Protein AF-A0A518I1D5-F1 (afdb_monomer)

Solvent-accessible surface area (backbone atoms only — not comparable to full-atom values): 5877 Å² total; per-residue (Å²): 134,83,87,76,71,76,94,84,67,56,77,64,56,55,50,53,50,48,52,52,51,48,48,41,49,72,75,68,48,56,63,67,60,54,17,49,54,38,30,78,72,70,41,53,66,69,56,25,44,52,51,44,51,51,46,52,51,49,52,54,48,63,65,47,72,76,67,81,85,56,67,63,54,53,49,53,51,52,51,47,51,52,50,51,53,51,46,50,64,73,50,60,77,82,81,79,82,126

pLDDT: mean 70.94, std 14.71, range [37.41, 88.06]

Secondary structure (DSSP, 8-state):
------TT--HHHHHHHHHHHHHHHHTT--HHHHHHHHHHTT--HHHHHHHHHHHHHHHHHHHHTTS-SSHHHHHHHHHHHHHHHHHHHHS--TTS--

Mean predicted aligned error: 16.4 Å

Organism: NCBI:txid2527979

Foldseek 3Di:
DDPDDDPDDDPVNLVVLLVVLLVCVVVVHDLLVQLVVVVVVPDDSVVSSVSSVVSVVVVVVVVVVPDDDDVVVVVVVVVVVVVVVVCCVVCVPPPPDD

Structure (mmCIF, N/CA/C/O backbone):
data_AF-A0A518I1D5-F1
#
_entry.id   AF-A0A518I1D5-F1
#
loop_
_atom_site.group_PDB
_atom_site.id
_atom_site.type_symbol
_atom_site.label_atom_id
_atom_site.label_alt_id
_atom_site.label_comp_id
_atom_site.label_asym_id
_atom_site.label_entity_id
_atom_site.label_seq_id
_atom_site.pdbx_PDB_ins_code
_atom_site.Cartn_x
_atom_site.Cartn_y
_atom_site.Cartn_z
_atom_site.occupancy
_atom_site.B_iso_or_equiv
_atom_site.auth_seq_id
_atom_site.auth_comp_id
_atom_site.auth_asym_id
_atom_site.auth_atom_id
_atom_site.pdbx_PDB_model_num
ATOM 1 N N . MET A 1 1 ? 5.304 -16.337 -15.094 1.00 37.41 1 MET A N 1
ATOM 2 C CA . MET A 1 1 ? 4.311 -16.709 -14.069 1.00 37.41 1 MET A CA 1
ATOM 3 C C . MET A 1 1 ? 3.316 -15.568 -14.031 1.00 37.41 1 MET A C 1
ATOM 5 O O . MET A 1 1 ? 3.661 -14.511 -13.525 1.00 37.41 1 MET A O 1
ATOM 9 N N . ASN A 1 2 ? 2.178 -15.731 -14.704 1.00 44.41 2 ASN A N 1
ATOM 10 C CA . ASN A 1 2 ? 1.083 -14.768 -14.649 1.00 44.41 2 ASN A CA 1
ATOM 11 C C . ASN A 1 2 ? 0.354 -15.029 -13.329 1.00 44.41 2 ASN A C 1
ATOM 13 O O . ASN A 1 2 ? -0.172 -16.122 -13.149 1.00 44.41 2 ASN A O 1
ATOM 17 N N . GLN A 1 3 ? 0.394 -14.084 -12.390 1.00 51.22 3 GLN A N 1
ATOM 18 C CA . GLN A 1 3 ? -0.565 -14.080 -11.286 1.00 51.22 3 GLN A CA 1
ATOM 19 C C . GLN A 1 3 ? -1.893 -13.605 -11.870 1.00 51.22 3 GLN A C 1
ATOM 21 O O . GLN A 1 3 ? -2.170 -12.414 -11.971 1.00 51.22 3 GLN A O 1
ATOM 26 N N . GLU A 1 4 ? -2.649 -14.566 -12.377 1.00 46.12 4 GLU A N 1
ATOM 27 C CA . GLU A 1 4 ? -4.055 -14.417 -12.705 1.00 46.12 4 GLU A CA 1
ATOM 28 C C . GLU A 1 4 ? -4.830 -14.253 -11.391 1.00 46.12 4 GLU A C 1
ATOM 30 O O . GLU A 1 4 ? -4.956 -15.186 -10.602 1.00 46.12 4 GLU A O 1
ATOM 35 N N . LEU A 1 5 ? -5.254 -13.013 -11.128 1.00 57.56 5 LEU A N 1
ATOM 36 C CA . LEU A 1 5 ? -6.205 -12.660 -10.073 1.00 57.56 5 LEU A CA 1
ATOM 37 C C . LEU A 1 5 ? -7.501 -13.480 -10.244 1.00 57.56 5 LEU A C 1
ATOM 39 O O . LEU A 1 5 ? -7.868 -13.792 -11.384 1.00 57.56 5 LEU A O 1
ATOM 43 N N . PRO A 1 6 ? -8.195 -13.833 -9.144 1.00 57.97 6 PRO A N 1
ATOM 44 C CA . PRO A 1 6 ? -9.373 -14.693 -9.180 1.00 57.97 6 PRO A CA 1
ATOM 45 C C . PRO A 1 6 ? -10.456 -14.150 -10.136 1.00 57.97 6 PRO A C 1
ATOM 47 O O . PRO A 1 6 ? -10.680 -12.938 -10.211 1.00 57.97 6 PRO A O 1
ATOM 50 N N . PRO A 1 7 ? -11.131 -15.031 -10.899 1.00 42.00 7 PRO A N 1
ATOM 51 C CA . PRO A 1 7 ? -12.046 -14.623 -11.955 1.00 42.00 7 PRO A CA 1
ATOM 52 C C . PRO A 1 7 ? -13.344 -14.083 -11.346 1.00 42.00 7 PRO A C 1
ATOM 54 O O . PRO A 1 7 ? -14.187 -14.859 -10.902 1.00 42.00 7 PRO A O 1
ATOM 57 N N . GLY A 1 8 ? -13.520 -12.758 -11.340 1.00 49.28 8 GLY A N 1
ATOM 58 C CA . GLY A 1 8 ? -14.809 -12.158 -10.979 1.00 49.28 8 GLY A CA 1
ATOM 59 C C . GLY A 1 8 ? -14.818 -10.748 -10.392 1.00 49.28 8 GLY A C 1
ATOM 60 O O . GLY A 1 8 ? -15.909 -10.280 -10.102 1.00 49.28 8 GLY A O 1
ATOM 61 N N . GLN A 1 9 ? -13.680 -10.072 -10.216 1.00 52.38 9 GLN A N 1
ATOM 62 C CA . GLN A 1 9 ? -13.664 -8.666 -9.794 1.00 52.38 9 GLN A CA 1
ATOM 63 C C . GLN A 1 9 ? -13.064 -7.804 -10.897 1.00 52.38 9 GLN A C 1
ATOM 65 O O . GLN A 1 9 ? -11.904 -7.977 -11.286 1.00 52.38 9 GLN A O 1
ATOM 70 N N . GLU A 1 10 ? -13.878 -6.906 -11.440 1.00 57.31 10 GLU A N 1
ATOM 71 C CA . GLU A 1 10 ? -13.438 -5.944 -12.441 1.00 57.31 10 GLU A CA 1
ATOM 72 C C . GLU A 1 10 ? -12.333 -5.073 -11.819 1.00 57.31 10 GLU A C 1
ATOM 74 O O . GLU A 1 10 ? -12.364 -4.749 -10.631 1.00 57.31 10 GLU A O 1
ATOM 79 N N . SER A 1 11 ? -11.306 -4.710 -12.590 1.00 57.22 11 SER A N 1
ATOM 80 C CA . SER A 1 11 ? -10.134 -3.985 -12.067 1.00 57.22 11 SER A CA 1
ATOM 81 C C . SER A 1 11 ? -10.491 -2.653 -11.384 1.00 57.22 11 SER A C 1
ATOM 83 O O . SER A 1 11 ? -9.704 -2.140 -10.586 1.00 57.22 11 SER A O 1
ATOM 85 N N . ASP A 1 12 ? -11.670 -2.110 -11.683 1.00 61.78 12 ASP A N 1
ATOM 86 C CA . ASP A 1 12 ? -12.263 -0.927 -11.061 1.00 61.78 12 ASP A CA 1
ATOM 87 C C . ASP A 1 12 ? -12.841 -1.206 -9.661 1.00 61.78 12 ASP A C 1
ATOM 89 O O . ASP A 1 12 ? -12.713 -0.377 -8.760 1.00 61.78 12 ASP A O 1
ATOM 93 N N . GLU A 1 13 ? -13.416 -2.389 -9.432 1.00 64.62 13 GLU A N 1
ATOM 94 C CA . GLU A 1 13 ? -13.970 -2.781 -8.130 1.00 64.62 13 GLU A CA 1
ATOM 95 C C . GLU A 1 13 ? -12.860 -2.992 -7.101 1.00 64.62 13 GLU A C 1
ATOM 97 O O . GLU A 1 13 ? -12.965 -2.525 -5.966 1.00 64.62 13 GLU A O 1
ATOM 102 N N . ILE A 1 14 ? -11.753 -3.618 -7.517 1.00 67.19 14 ILE A N 1
ATOM 103 C CA . ILE A 1 14 ? -10.581 -3.835 -6.655 1.00 67.19 14 ILE A CA 1
ATOM 104 C C . ILE A 1 14 ? -9.939 -2.501 -6.263 1.00 67.19 14 ILE A C 1
ATOM 106 O O . ILE A 1 14 ? -9.518 -2.328 -5.120 1.00 67.19 14 ILE A O 1
ATOM 110 N N . GLN A 1 15 ? -9.892 -1.532 -7.184 1.00 69.12 15 GLN A N 1
ATOM 111 C CA . GLN A 1 15 ? -9.398 -0.184 -6.891 1.00 69.12 15 GLN A CA 1
ATOM 112 C C . GLN A 1 15 ? -10.312 0.560 -5.912 1.00 69.12 15 GLN A C 1
ATOM 114 O O . GLN A 1 15 ? -9.814 1.163 -4.962 1.00 69.12 15 GLN A O 1
ATOM 119 N N . GLY A 1 16 ? -11.634 0.468 -6.088 1.00 75.69 16 GLY A N 1
ATOM 120 C CA . GLY A 1 16 ? -12.597 1.044 -5.146 1.00 75.69 16 GLY A CA 1
ATOM 121 C C . GLY A 1 16 ? -12.483 0.430 -3.748 1.00 75.69 16 GLY A C 1
ATOM 122 O O . GLY A 1 16 ? -12.481 1.146 -2.748 1.00 75.69 16 GLY A O 1
ATOM 123 N N . LEU A 1 17 ? -12.302 -0.889 -3.670 1.00 81.56 17 LEU A N 1
ATOM 124 C CA . LEU A 1 17 ? -12.042 -1.601 -2.418 1.00 81.56 17 LEU A CA 1
ATOM 125 C C . LEU A 1 17 ? -10.722 -1.182 -1.777 1.00 81.56 17 LEU A C 1
ATOM 127 O O . LEU A 1 17 ? -10.681 -0.944 -0.571 1.00 81.56 17 LEU A O 1
ATOM 131 N N . ALA A 1 18 ? -9.660 -1.039 -2.568 1.00 79.50 18 ALA A N 1
ATOM 132 C CA . ALA A 1 18 ? -8.373 -0.584 -2.067 1.00 79.50 18 ALA A CA 1
ATOM 133 C C . ALA A 1 18 ? -8.458 0.830 -1.476 1.00 79.50 18 ALA A C 1
ATOM 135 O O . ALA A 1 18 ? -7.892 1.083 -0.415 1.00 79.50 18 ALA A O 1
ATOM 136 N N . GLU A 1 19 ? -9.203 1.733 -2.118 1.00 80.88 19 GLU A N 1
ATOM 137 C CA . GLU A 1 19 ? -9.423 3.094 -1.622 1.00 80.88 19 GLU A CA 1
ATOM 138 C C . GLU A 1 19 ? -10.226 3.106 -0.312 1.00 80.88 19 GLU A C 1
ATOM 140 O O . GLU A 1 19 ? -9.866 3.817 0.627 1.00 80.88 19 GLU A O 1
ATOM 145 N N . VAL A 1 20 ? -11.270 2.275 -0.206 1.00 84.06 20 VAL A N 1
ATOM 146 C CA . VAL A 1 20 ? -12.066 2.130 1.024 1.00 84.06 20 VAL A CA 1
ATOM 147 C C . VAL A 1 20 ? -11.213 1.582 2.169 1.00 84.06 20 VAL A C 1
ATOM 149 O O .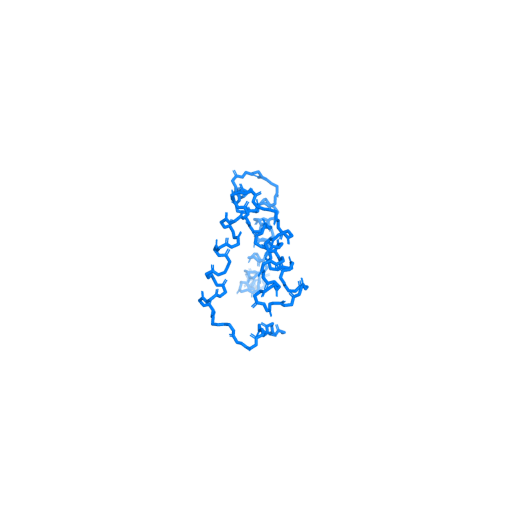 VAL A 1 20 ? -11.224 2.152 3.258 1.00 84.06 20 VAL A O 1
ATOM 152 N N . VAL A 1 21 ? -10.434 0.526 1.922 1.00 85.69 21 VAL A N 1
ATOM 153 C CA . VAL A 1 21 ? -9.527 -0.068 2.917 1.00 85.69 21 VAL A CA 1
ATOM 154 C C . VAL A 1 21 ? -8.455 0.934 3.342 1.00 85.69 21 VAL A C 1
ATOM 156 O O . VAL A 1 21 ? -8.242 1.127 4.537 1.00 85.69 21 VAL A O 1
ATOM 159 N N . ALA A 1 22 ? -7.819 1.623 2.391 1.00 83.88 22 ALA A N 1
ATOM 160 C CA . ALA A 1 22 ? -6.816 2.646 2.676 1.00 83.88 22 ALA A CA 1
ATOM 161 C C . ALA A 1 22 ? -7.395 3.795 3.513 1.00 83.88 22 ALA A C 1
ATOM 163 O O . ALA A 1 22 ? -6.758 4.275 4.453 1.00 83.88 22 ALA A O 1
ATOM 164 N N . LYS A 1 23 ? -8.626 4.218 3.211 1.00 83.94 23 LYS A N 1
ATOM 165 C CA . LYS A 1 23 ? -9.329 5.240 3.984 1.00 83.94 23 LYS A CA 1
ATOM 166 C C . LYS A 1 23 ? -9.616 4.768 5.409 1.00 83.94 23 LYS A C 1
ATOM 168 O O . LYS A 1 23 ? -9.286 5.496 6.339 1.00 83.94 23 LYS A O 1
ATOM 173 N N . SER A 1 24 ? -10.148 3.560 5.590 1.00 85.69 24 SER A N 1
ATOM 174 C CA . SER A 1 24 ? -10.421 3.004 6.922 1.00 85.69 24 SER A CA 1
ATOM 175 C C . SER A 1 24 ? -9.144 2.845 7.754 1.00 85.69 24 SER A C 1
ATOM 177 O O . SER A 1 24 ? -9.124 3.236 8.920 1.00 85.69 24 SER A O 1
ATOM 179 N N . LEU A 1 25 ? -8.046 2.384 7.145 1.00 84.56 25 LEU A N 1
ATOM 180 C CA . LEU A 1 25 ? -6.727 2.348 7.786 1.00 84.56 25 LEU A CA 1
ATOM 181 C C . LEU A 1 25 ? -6.236 3.754 8.163 1.00 84.56 25 LEU A C 1
ATOM 183 O O . LEU A 1 25 ? -5.717 3.961 9.258 1.00 84.56 25 LEU A O 1
ATOM 187 N N . SER A 1 26 ? -6.435 4.747 7.289 1.00 80.81 26 SER A N 1
ATOM 188 C CA . SER A 1 26 ? -6.086 6.146 7.573 1.00 80.81 26 SER A CA 1
ATOM 189 C C . SER A 1 26 ? -6.932 6.765 8.690 1.00 80.81 26 SER A C 1
ATOM 191 O O . SER A 1 26 ? -6.461 7.677 9.369 1.00 80.81 26 SER A O 1
ATOM 193 N N . GLU A 1 27 ? -8.172 6.308 8.868 1.00 85.06 27 GLU A N 1
ATOM 194 C CA . GLU A 1 27 ? -9.072 6.708 9.957 1.00 85.06 27 GLU A CA 1
ATOM 195 C C . GLU A 1 27 ? -8.707 6.030 11.294 1.00 85.06 27 GLU A C 1
ATOM 197 O O . GLU A 1 27 ? -9.265 6.381 12.334 1.00 85.06 27 GLU A O 1
ATOM 202 N N . GLY A 1 28 ? -7.730 5.112 11.285 1.00 80.38 28 GLY A N 1
ATOM 203 C CA . GLY A 1 28 ? -7.262 4.373 12.456 1.00 80.38 28 GLY A CA 1
ATOM 204 C C . GLY A 1 28 ? -8.083 3.121 12.763 1.00 80.38 28 GLY A C 1
ATOM 205 O O . GLY A 1 28 ? -8.011 2.614 13.883 1.00 80.38 28 GLY A O 1
ATOM 206 N N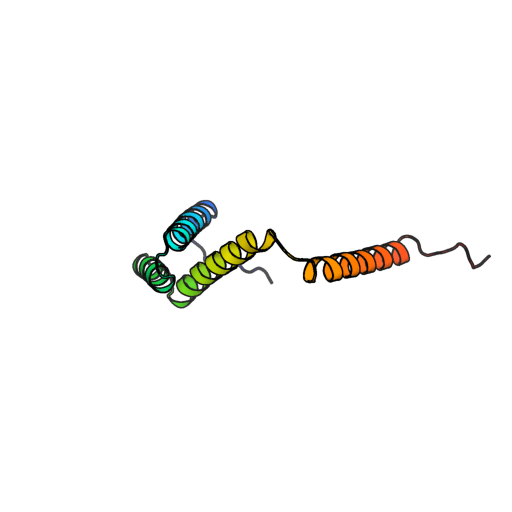 . GLU A 1 29 ? -8.881 2.636 11.806 1.00 85.75 29 GLU A N 1
ATOM 207 C CA . GLU A 1 29 ? -9.560 1.348 11.935 1.00 85.75 29 GLU A CA 1
ATOM 208 C C . GLU A 1 29 ? -8.533 0.208 11.897 1.00 85.75 29 GLU A C 1
ATOM 210 O O . GLU A 1 29 ? -7.542 0.252 11.166 1.00 85.75 29 GLU A O 1
ATOM 215 N N . ASP A 1 30 ? -8.763 -0.812 12.722 1.00 87.50 30 ASP A N 1
ATOM 216 C CA . ASP A 1 30 ? -7.843 -1.934 12.849 1.00 87.50 30 ASP A CA 1
ATOM 217 C C . ASP A 1 30 ? -7.843 -2.800 11.568 1.00 87.50 30 ASP A C 1
ATOM 219 O O . ASP A 1 30 ? -8.919 -3.199 11.099 1.00 87.50 30 ASP A O 1
ATOM 223 N N . PRO A 1 31 ? -6.666 -3.144 11.012 1.00 81.19 31 PRO A N 1
ATOM 224 C CA . PRO A 1 31 ? -6.557 -3.936 9.789 1.00 81.19 31 PRO A CA 1
ATOM 225 C C . PRO A 1 31 ? -7.249 -5.304 9.880 1.00 81.19 31 PRO A C 1
ATOM 227 O O . PRO A 1 31 ? -7.789 -5.780 8.880 1.00 81.19 31 PRO A O 1
ATOM 230 N N . GLN A 1 32 ? -7.318 -5.933 11.060 1.00 85.06 32 GLN A N 1
ATOM 231 C CA . GLN A 1 32 ? -8.047 -7.194 11.220 1.00 85.06 32 GLN A CA 1
ATOM 232 C C . GLN A 1 32 ? -9.563 -6.992 11.159 1.00 85.06 32 GLN A C 1
ATOM 234 O O . GLN A 1 32 ? -10.263 -7.861 10.640 1.00 85.06 32 GLN A O 1
ATOM 239 N N . SER A 1 33 ? -10.082 -5.860 11.649 1.00 87.56 33 SER A N 1
ATOM 240 C CA . SER A 1 33 ? -11.511 -5.530 11.513 1.00 87.56 33 SER A CA 1
ATOM 241 C C . SER A 1 33 ? -11.893 -5.290 10.054 1.00 87.56 33 SER A C 1
ATOM 243 O O . SER A 1 33 ? -12.952 -5.732 9.609 1.00 87.56 33 SER A O 1
ATOM 245 N N . ILE A 1 34 ? -11.013 -4.646 9.286 1.00 87.81 34 ILE A N 1
ATOM 246 C CA . ILE A 1 34 ? -11.221 -4.430 7.850 1.00 87.81 34 ILE A CA 1
ATOM 247 C C . ILE A 1 34 ? -11.154 -5.764 7.091 1.00 87.81 34 ILE A C 1
ATOM 249 O O . ILE A 1 34 ? -12.010 -6.038 6.249 1.00 87.81 34 ILE A O 1
ATOM 253 N N . ALA A 1 35 ? -10.200 -6.633 7.435 1.00 87.50 35 ALA A N 1
ATOM 254 C CA . ALA A 1 35 ? -10.112 -7.979 6.874 1.00 87.50 35 ALA A CA 1
ATOM 255 C C . ALA A 1 35 ? -11.371 -8.811 7.174 1.00 87.50 35 ALA A C 1
ATOM 257 O O . ALA A 1 35 ? -11.882 -9.479 6.282 1.00 87.50 35 ALA A O 1
ATOM 258 N N . GLN A 1 36 ? -11.935 -8.724 8.384 1.00 87.56 36 GLN A N 1
ATOM 259 C CA . GLN A 1 36 ? -13.199 -9.399 8.704 1.00 87.56 36 GLN A CA 1
ATOM 260 C C . GLN A 1 36 ? -14.364 -8.897 7.846 1.00 87.56 36 GLN A C 1
ATOM 262 O O . GLN A 1 36 ? -15.112 -9.713 7.319 1.00 87.56 36 GLN A O 1
ATOM 267 N N . LYS A 1 37 ? -14.481 -7.582 7.618 1.00 86.50 37 LYS A N 1
ATOM 268 C CA . LYS A 1 37 ? -15.515 -7.018 6.729 1.00 86.50 37 LYS A CA 1
ATOM 269 C C . LYS A 1 37 ? -15.406 -7.537 5.290 1.00 86.50 37 LYS A C 1
ATOM 271 O O . LYS A 1 37 ? -16.425 -7.754 4.634 1.00 86.50 37 LYS A O 1
ATOM 276 N N . LEU A 1 38 ? -14.182 -7.729 4.799 1.00 84.94 38 LEU A N 1
ATOM 277 C CA . LEU A 1 38 ? -13.921 -8.323 3.485 1.00 84.94 38 LEU A CA 1
ATOM 278 C C . LEU A 1 38 ? -14.379 -9.788 3.445 1.00 84.94 38 LEU A C 1
ATOM 280 O O . LEU A 1 38 ? -15.058 -10.189 2.501 1.00 84.94 38 LEU A O 1
ATOM 284 N N . VAL A 1 39 ? -14.093 -10.557 4.500 1.00 88.06 39 VAL A N 1
ATOM 285 C CA . VAL A 1 39 ? -14.553 -11.950 4.642 1.00 88.06 39 VAL A CA 1
ATOM 286 C C . VAL A 1 39 ? -16.075 -12.046 4.706 1.00 88.06 39 VAL A C 1
ATOM 288 O O . VAL A 1 39 ? -16.664 -12.855 3.994 1.00 88.06 39 VAL A O 1
ATOM 291 N N . ASP A 1 40 ? -16.733 -11.181 5.484 1.00 86.50 40 ASP A N 1
ATOM 292 C CA . ASP A 1 40 ? -18.200 -11.075 5.527 1.00 86.50 40 ASP A CA 1
ATOM 293 C C . ASP A 1 40 ? -18.801 -10.713 4.157 1.00 86.50 40 ASP A C 1
ATOM 295 O O . ASP A 1 40 ? -19.931 -11.087 3.845 1.00 86.50 40 ASP A O 1
ATOM 299 N N . SER A 1 41 ? -18.030 -10.023 3.312 1.00 81.50 41 SER A N 1
ATOM 300 C CA . SER A 1 41 ? -18.407 -9.687 1.934 1.00 81.50 41 SER A CA 1
ATOM 301 C C . SER A 1 41 ? -18.152 -10.828 0.937 1.00 81.50 41 SER A C 1
ATOM 303 O O . SER A 1 41 ? -18.453 -10.679 -0.246 1.00 81.50 41 SER A O 1
ATOM 305 N N . GLY A 1 42 ? -17.628 -11.968 1.398 1.00 81.06 42 GLY A N 1
ATOM 306 C CA . GLY A 1 42 ? -17.396 -13.170 0.596 1.00 81.06 42 GLY A CA 1
ATOM 307 C C . GLY A 1 42 ? -15.954 -13.380 0.131 1.00 81.06 42 GLY A C 1
ATOM 308 O O . GLY A 1 42 ? -15.727 -14.255 -0.701 1.00 81.06 42 GLY A O 1
ATOM 309 N N . TRP A 1 43 ? -14.990 -12.605 0.638 1.00 84.62 43 TRP A N 1
ATOM 310 C CA . TRP A 1 43 ? -13.569 -12.845 0.370 1.00 84.62 43 TRP A CA 1
ATOM 311 C C . TRP A 1 43 ? -13.024 -14.010 1.191 1.00 84.62 43 TRP A C 1
ATOM 313 O O . TRP A 1 43 ? -13.489 -14.286 2.300 1.00 84.62 43 TRP A O 1
ATOM 323 N N . ASP A 1 44 ? -11.984 -14.658 0.674 1.00 86.75 44 ASP A N 1
ATOM 324 C CA . ASP A 1 44 ? -11.231 -15.624 1.459 1.00 86.75 44 ASP A CA 1
ATOM 325 C C . ASP A 1 44 ? -10.496 -14.916 2.621 1.00 86.75 44 ASP A C 1
ATOM 327 O O . ASP A 1 44 ? -9.941 -13.829 2.428 1.00 86.75 44 ASP A O 1
ATOM 331 N N . PRO A 1 45 ? -10.485 -15.486 3.841 1.00 81.06 45 PRO A N 1
ATOM 332 C CA . PRO A 1 45 ? -9.811 -14.890 4.995 1.00 81.06 45 PRO A CA 1
ATOM 333 C C . PRO A 1 45 ? -8.311 -14.671 4.803 1.00 81.06 45 PRO A C 1
ATOM 335 O O . PRO A 1 45 ? -7.771 -13.697 5.332 1.00 81.06 45 PRO A O 1
ATOM 338 N N .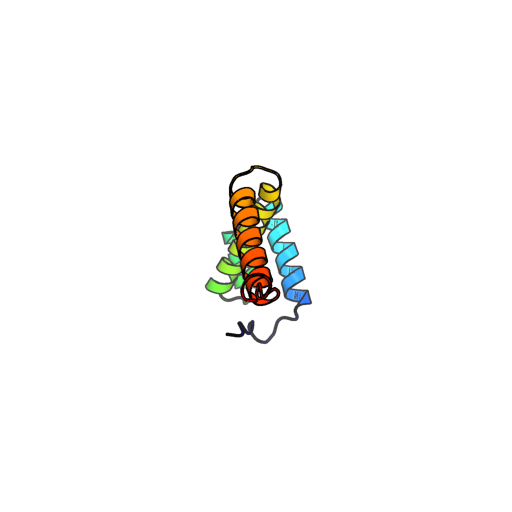 GLU A 1 46 ? -7.639 -15.540 4.053 1.00 82.31 46 GLU A N 1
ATOM 339 C CA . GLU A 1 46 ? -6.214 -15.409 3.767 1.00 82.31 46 GLU A CA 1
ATOM 340 C C . GLU A 1 46 ? -5.975 -14.287 2.742 1.00 82.31 46 GLU A C 1
ATOM 342 O O . GLU A 1 46 ? -5.102 -13.435 2.938 1.00 82.31 46 GLU A O 1
ATOM 347 N N . GLU A 1 47 ? -6.825 -14.201 1.713 1.00 81.50 47 GLU A N 1
ATOM 348 C CA . GLU A 1 47 ? -6.778 -13.127 0.715 1.00 81.50 47 GLU A CA 1
ATOM 349 C C . GLU A 1 47 ? -7.103 -11.761 1.329 1.00 81.50 47 GLU A C 1
ATOM 351 O O . GLU A 1 47 ? -6.355 -10.807 1.115 1.00 81.50 47 GLU A O 1
ATOM 356 N N . ALA A 1 48 ? -8.148 -11.661 2.152 1.00 84.25 48 ALA A N 1
ATOM 357 C CA . ALA A 1 48 ? -8.552 -10.423 2.811 1.00 84.25 48 ALA A CA 1
ATOM 358 C C . ALA A 1 48 ? -7.451 -9.859 3.721 1.00 84.25 48 ALA A C 1
ATOM 360 O O . ALA A 1 48 ? -7.134 -8.669 3.656 1.00 84.25 48 ALA A O 1
ATOM 361 N N . ALA A 1 49 ? -6.829 -10.710 4.543 1.00 85.44 49 ALA A N 1
ATOM 362 C CA . ALA A 1 49 ? -5.721 -10.302 5.401 1.00 85.44 49 ALA A CA 1
ATOM 363 C C . ALA A 1 49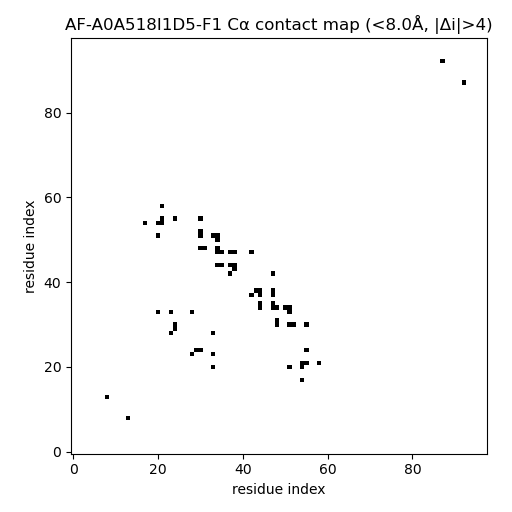 ? -4.501 -9.855 4.578 1.00 85.44 49 ALA A C 1
ATOM 365 O O . ALA A 1 49 ? -3.884 -8.832 4.886 1.00 85.44 49 ALA A O 1
ATOM 366 N N . SER A 1 50 ? -4.180 -10.583 3.501 1.00 82.25 50 SER A N 1
ATOM 367 C CA . SER A 1 50 ? -3.075 -10.226 2.606 1.00 82.25 50 SER A CA 1
ATOM 368 C C . SER A 1 50 ? -3.319 -8.900 1.875 1.00 82.25 50 SER A C 1
ATOM 370 O O . SER A 1 50 ? -2.404 -8.084 1.748 1.00 82.25 50 SER A O 1
ATOM 372 N N . PHE A 1 51 ? -4.563 -8.642 1.467 1.00 84.06 51 PHE A N 1
ATOM 373 C CA . PHE A 1 51 ? -4.971 -7.429 0.770 1.00 84.06 51 PHE A CA 1
ATOM 374 C C . PHE A 1 51 ? -4.839 -6.206 1.677 1.00 84.06 51 PHE A C 1
ATOM 376 O O . PHE A 1 51 ? -4.147 -5.250 1.321 1.00 84.06 51 PHE A O 1
ATOM 383 N N . VAL A 1 52 ? -5.404 -6.264 2.887 1.00 86.44 52 VAL A N 1
ATOM 384 C CA . VAL A 1 52 ? -5.299 -5.173 3.867 1.00 86.44 52 VAL A CA 1
ATOM 385 C C . VAL A 1 52 ? -3.842 -4.918 4.253 1.00 86.44 52 VAL A C 1
ATOM 387 O O . VAL A 1 52 ? -3.400 -3.770 4.217 1.00 86.44 52 VAL A O 1
ATOM 390 N N . GLY A 1 53 ? -3.067 -5.972 4.532 1.00 84.38 53 GLY A N 1
ATOM 391 C CA . GLY A 1 53 ? -1.644 -5.839 4.854 1.00 84.38 53 GLY A CA 1
ATOM 392 C C . GLY A 1 53 ? -0.823 -5.239 3.707 1.00 84.38 53 GLY A C 1
ATOM 393 O O . GLY A 1 53 ? 0.103 -4.461 3.938 1.00 84.38 53 GLY A O 1
ATOM 394 N N . SER A 1 54 ? -1.181 -5.535 2.452 1.00 82.06 54 SER A N 1
ATOM 395 C CA . SER A 1 54 ? -0.524 -4.937 1.286 1.00 82.06 54 SER A CA 1
ATOM 396 C C . SER A 1 54 ? -0.806 -3.437 1.157 1.00 82.06 54 SER A C 1
ATOM 398 O O . SER A 1 54 ? 0.098 -2.676 0.803 1.00 82.06 54 SER A O 1
ATOM 400 N N . ILE A 1 55 ? -2.024 -2.996 1.485 1.00 84.00 55 ILE A N 1
ATOM 401 C CA . ILE A 1 55 ? -2.428 -1.585 1.444 1.00 84.00 55 ILE A CA 1
ATOM 402 C C . ILE A 1 55 ? -1.792 -0.816 2.595 1.00 84.00 55 ILE A C 1
ATOM 404 O O . ILE A 1 55 ? -1.236 0.258 2.373 1.00 84.00 55 ILE A O 1
ATOM 408 N N . GLU A 1 56 ? -1.802 -1.384 3.800 1.00 82.75 56 GLU A N 1
A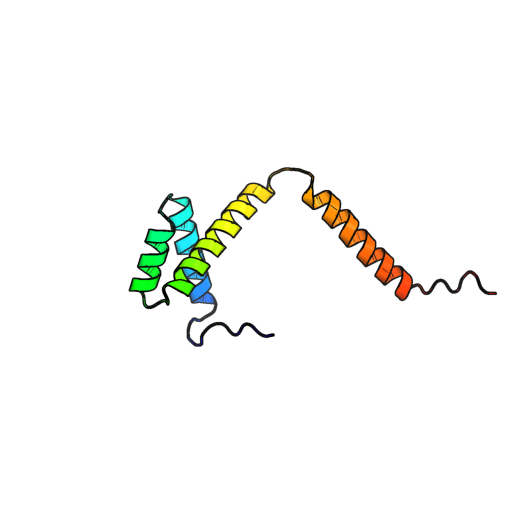TOM 409 C CA . GLU A 1 56 ? -1.126 -0.824 4.968 1.00 82.75 56 GLU A CA 1
ATOM 410 C C . GLU A 1 56 ? 0.366 -0.614 4.683 1.00 82.75 56 GLU A C 1
ATOM 412 O O . GLU A 1 56 ? 0.894 0.485 4.865 1.00 82.75 56 GLU A O 1
ATOM 417 N N . HIS A 1 57 ? 1.038 -1.632 4.139 1.00 79.44 57 HIS A N 1
ATOM 418 C CA . HIS A 1 57 ? 2.449 -1.542 3.785 1.00 79.44 57 HIS A CA 1
ATOM 419 C C . HIS A 1 57 ? 2.706 -0.476 2.708 1.00 79.44 57 HIS A C 1
ATOM 421 O O . HIS A 1 57 ? 3.648 0.307 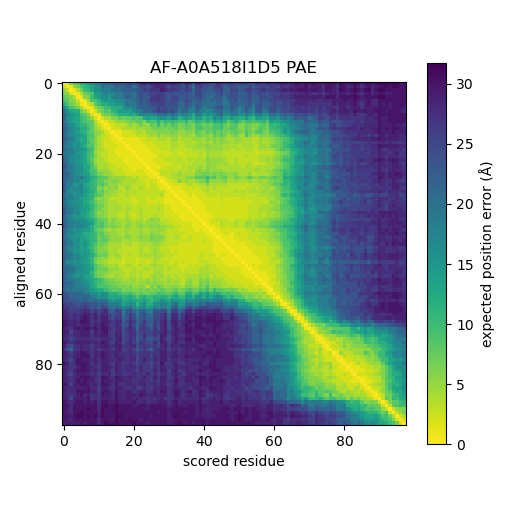2.844 1.00 79.44 57 HIS A O 1
ATOM 427 N N . HIS A 1 58 ? 1.865 -0.380 1.672 1.00 76.19 58 HIS A N 1
ATOM 428 C CA . HIS A 1 58 ? 1.978 0.682 0.667 1.00 76.19 58 HIS A CA 1
ATOM 429 C C . HIS A 1 58 ? 1.731 2.075 1.252 1.00 76.19 58 HIS A C 1
ATOM 431 O O . HIS A 1 58 ? 2.453 3.004 0.903 1.00 76.19 58 HIS A O 1
ATOM 437 N N . MET A 1 59 ? 0.767 2.238 2.160 1.00 70.38 59 MET A N 1
ATOM 438 C CA . MET A 1 59 ? 0.516 3.508 2.844 1.00 70.38 59 MET A CA 1
ATOM 439 C C . MET A 1 59 ? 1.683 3.905 3.745 1.00 70.38 59 MET A C 1
ATOM 441 O O . MET A 1 59 ? 2.079 5.070 3.743 1.00 70.38 59 MET 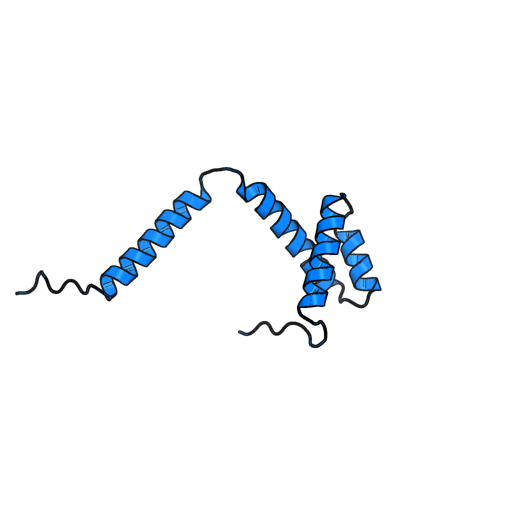A O 1
ATOM 445 N N . MET A 1 60 ? 2.256 2.959 4.491 1.00 65.81 60 MET A N 1
ATOM 446 C CA . MET A 1 60 ? 3.437 3.206 5.317 1.00 65.81 60 MET A CA 1
ATOM 447 C C . MET A 1 60 ? 4.654 3.564 4.458 1.00 65.81 60 MET A C 1
ATOM 449 O O . MET A 1 60 ? 5.383 4.491 4.811 1.00 65.81 60 MET A O 1
ATOM 453 N N . HIS A 1 61 ? 4.853 2.898 3.314 1.00 58.50 61 HIS A N 1
ATOM 454 C CA . HIS A 1 61 ? 5.930 3.218 2.373 1.00 58.50 61 HIS A CA 1
ATOM 455 C C . HIS A 1 61 ? 5.712 4.546 1.640 1.00 58.50 61 HIS A C 1
ATOM 457 O O . HI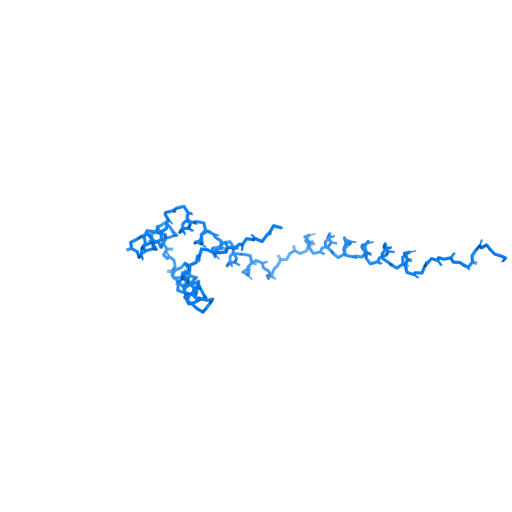S A 1 61 ? 6.667 5.294 1.463 1.00 58.50 61 HIS A O 1
ATOM 463 N N . ALA A 1 62 ? 4.481 4.877 1.247 1.00 57.84 62 ALA A N 1
ATOM 464 C CA . ALA A 1 62 ? 4.153 6.153 0.614 1.00 57.84 62 ALA A CA 1
ATOM 465 C C . ALA A 1 62 ? 4.360 7.331 1.579 1.00 57.84 62 ALA A C 1
ATOM 467 O O . ALA A 1 62 ? 4.842 8.385 1.172 1.00 57.84 62 ALA A O 1
ATOM 468 N N . GLN A 1 63 ? 4.069 7.134 2.868 1.00 49.50 63 GLN A N 1
ATOM 469 C CA . GLN A 1 63 ? 4.339 8.118 3.918 1.00 49.50 63 GLN A CA 1
ATOM 470 C C . GLN A 1 63 ? 5.836 8.201 4.278 1.00 49.50 63 GLN A C 1
ATOM 472 O O . GLN A 1 63 ? 6.326 9.283 4.595 1.00 49.50 63 GLN A O 1
ATOM 477 N N . HIS A 1 64 ? 6.593 7.101 4.158 1.00 43.69 64 HIS A N 1
ATOM 478 C CA . HIS A 1 64 ? 8.052 7.075 4.359 1.00 43.69 64 HIS A CA 1
ATOM 479 C C . HIS A 1 64 ? 8.883 7.455 3.122 1.00 43.69 64 HIS A C 1
ATOM 481 O O . HIS A 1 64 ? 10.069 7.756 3.254 1.00 43.69 64 HIS A O 1
ATOM 487 N N . ALA A 1 65 ? 8.284 7.553 1.933 1.00 44.72 65 ALA A N 1
ATOM 488 C CA . ALA A 1 65 ? 8.942 8.082 0.733 1.00 44.72 65 ALA A CA 1
ATOM 489 C C . ALA A 1 65 ? 9.272 9.592 0.832 1.00 44.72 65 ALA A C 1
ATOM 491 O O . ALA A 1 65 ? 9.817 10.175 -0.105 1.00 44.72 65 ALA A O 1
ATOM 492 N N . GLY A 1 66 ? 8.973 10.220 1.976 1.00 40.47 66 GLY A N 1
ATOM 493 C CA . GLY A 1 66 ? 9.349 11.584 2.336 1.00 40.47 66 GLY A CA 1
ATOM 494 C C . GLY A 1 66 ? 10.667 11.746 3.109 1.00 40.47 66 GLY A C 1
ATOM 495 O O . GLY A 1 66 ? 10.976 12.877 3.481 1.00 40.47 66 GLY A O 1
ATOM 496 N N . GLY A 1 67 ? 11.475 10.705 3.363 1.00 41.59 67 GLY A N 1
ATOM 497 C CA . GLY A 1 67 ? 12.745 10.932 4.069 1.00 41.59 67 GLY A CA 1
ATOM 498 C C . GLY A 1 67 ? 13.747 9.777 4.111 1.00 41.59 67 GLY A C 1
ATOM 499 O O . GLY A 1 67 ? 13.448 8.714 4.636 1.00 41.59 67 GLY A O 1
ATOM 500 N N . GLY A 1 68 ? 14.988 10.052 3.677 1.00 41.62 68 GLY A N 1
ATOM 501 C CA . GLY A 1 68 ? 16.183 9.448 4.292 1.00 41.62 68 GLY A CA 1
ATOM 502 C C . GLY A 1 68 ? 17.040 8.476 3.463 1.00 41.62 68 GLY A C 1
ATOM 503 O O . GLY A 1 68 ? 17.116 7.294 3.766 1.00 41.62 68 GLY A O 1
ATOM 504 N N . SER A 1 69 ? 17.750 9.000 2.462 1.00 51.59 69 SER A N 1
ATOM 505 C CA . SER A 1 69 ? 19.193 8.820 2.162 1.00 51.59 69 SER A CA 1
ATOM 506 C C . SER A 1 69 ? 19.956 7.473 2.134 1.00 51.59 69 SER A C 1
ATOM 508 O O . SER A 1 69 ? 21.113 7.531 1.725 1.00 51.59 69 SER A O 1
ATOM 510 N N . GLU A 1 70 ? 19.424 6.286 2.437 1.00 53.94 70 GLU A N 1
ATOM 511 C CA . GLU A 1 70 ? 20.250 5.046 2.374 1.00 53.94 70 GLU A CA 1
ATOM 512 C C . GLU A 1 70 ? 19.892 4.094 1.225 1.00 53.94 70 GLU A C 1
ATOM 514 O O . GLU A 1 70 ? 20.762 3.705 0.441 1.00 53.94 70 GLU A O 1
ATOM 519 N N . VAL A 1 71 ? 18.609 3.784 1.028 1.00 56.69 71 VAL A N 1
ATOM 520 C CA . VAL A 1 71 ? 18.183 2.863 -0.045 1.00 56.69 71 VAL A CA 1
ATOM 521 C C . VAL A 1 71 ? 18.302 3.518 -1.426 1.00 56.69 71 VAL A C 1
ATOM 523 O O . VAL A 1 71 ? 18.671 2.868 -2.406 1.00 56.69 71 VAL A O 1
ATOM 526 N N . GLN A 1 72 ? 18.082 4.834 -1.500 1.00 56.06 72 GLN A N 1
ATOM 527 C CA . GLN A 1 72 ? 18.199 5.597 -2.742 1.00 56.06 72 GLN A CA 1
ATOM 528 C C . GLN A 1 72 ? 19.646 5.641 -3.251 1.00 56.06 72 GLN A C 1
ATOM 530 O O . GLN A 1 72 ? 19.861 5.569 -4.456 1.00 56.06 72 GLN A O 1
ATOM 535 N N . GLY A 1 73 ? 20.643 5.682 -2.358 1.00 65.88 73 GLY A N 1
ATOM 536 C CA . GLY A 1 73 ? 22.058 5.663 -2.739 1.00 65.88 73 GLY A CA 1
ATOM 537 C C . GLY A 1 73 ? 22.473 4.334 -3.370 1.00 65.88 73 GLY A C 1
ATOM 538 O O . GLY A 1 73 ? 23.136 4.325 -4.408 1.00 65.88 73 GLY A O 1
ATOM 539 N N . TRP A 1 74 ? 22.019 3.214 -2.796 1.00 68.75 74 TRP A N 1
ATOM 540 C CA . TRP A 1 74 ? 22.295 1.885 -3.343 1.00 68.75 74 TRP A CA 1
ATOM 541 C C . TRP A 1 74 ? 21.523 1.609 -4.637 1.00 68.75 74 TRP A C 1
ATOM 543 O O . TRP A 1 74 ? 22.086 1.017 -5.551 1.00 68.75 74 TRP A O 1
ATOM 553 N N . MET A 1 75 ? 20.282 2.092 -4.778 1.00 67.19 75 MET A N 1
ATOM 554 C CA . MET A 1 75 ? 19.524 1.965 -6.032 1.00 67.19 75 MET A CA 1
ATOM 555 C C . MET A 1 75 ? 20.083 2.835 -7.162 1.00 67.19 75 MET A C 1
ATOM 557 O O . MET A 1 75 ? 20.080 2.403 -8.311 1.00 67.19 75 MET A O 1
ATOM 561 N N . LEU A 1 76 ? 20.607 4.028 -6.864 1.00 74.44 76 LEU A N 1
ATOM 562 C CA . LEU A 1 76 ? 21.256 4.883 -7.864 1.00 74.44 76 LEU A CA 1
ATOM 563 C C . LEU A 1 76 ? 22.592 4.277 -8.322 1.00 74.44 76 LEU A C 1
ATOM 565 O O . LEU A 1 76 ? 22.900 4.285 -9.514 1.00 74.44 76 LEU A O 1
ATOM 569 N N . TRP A 1 77 ? 23.337 3.661 -7.399 1.00 72.81 77 TRP A N 1
ATOM 570 C CA . TRP A 1 77 ? 24.517 2.856 -7.727 1.00 72.81 77 TRP A CA 1
ATOM 571 C C . TRP A 1 77 ? 24.166 1.588 -8.514 1.00 72.81 77 TRP A C 1
ATOM 573 O O . TRP A 1 77 ? 24.787 1.309 -9.537 1.00 72.81 77 TRP A O 1
ATOM 583 N N . GLY A 1 78 ? 23.149 0.841 -8.082 1.00 80.62 78 GLY A N 1
ATOM 584 C CA . GLY A 1 78 ? 22.684 -0.380 -8.741 1.00 80.62 78 GLY A CA 1
ATOM 585 C C . GLY A 1 78 ? 22.166 -0.107 -10.152 1.00 80.62 78 GLY A C 1
ATOM 586 O O . GLY A 1 78 ? 22.565 -0.779 -11.101 1.00 80.62 78 GLY A O 1
ATOM 587 N N . GLY A 1 79 ? 21.359 0.942 -10.315 1.00 78.56 79 GLY A N 1
ATOM 588 C CA . GLY A 1 79 ? 20.898 1.424 -11.615 1.00 78.56 79 GLY A CA 1
ATOM 589 C C . GLY A 1 79 ? 22.054 1.887 -12.502 1.00 78.56 79 GLY A C 1
ATOM 590 O O . GLY A 1 79 ? 22.110 1.518 -13.673 1.00 78.56 79 GLY A O 1
ATOM 591 N N . GLY A 1 80 ? 23.028 2.610 -11.940 1.00 81.75 80 GLY A N 1
ATOM 592 C CA . GLY A 1 80 ? 24.245 3.006 -12.649 1.00 81.75 80 GLY A CA 1
ATOM 593 C C . GLY A 1 80 ? 25.044 1.813 -13.179 1.00 81.75 80 GLY A C 1
ATOM 594 O O . GLY A 1 80 ? 25.472 1.826 -14.331 1.00 81.75 80 GLY A O 1
ATOM 595 N N . LEU A 1 81 ? 25.189 0.746 -12.389 1.00 80.31 81 LEU A N 1
ATOM 596 C CA . LEU A 1 81 ? 25.890 -0.471 -12.811 1.00 80.31 81 LEU A CA 1
ATOM 597 C C . LEU A 1 81 ? 25.156 -1.216 -13.929 1.00 80.31 81 LEU A C 1
ATOM 599 O O . LEU A 1 81 ? 25.802 -1.699 -14.855 1.00 80.31 81 LEU A O 1
ATOM 603 N N . ILE A 1 82 ? 23.824 -1.273 -13.884 1.00 81.12 82 ILE A N 1
ATOM 604 C CA . ILE A 1 82 ? 23.015 -1.887 -14.947 1.00 81.12 82 ILE A CA 1
ATOM 605 C C . ILE A 1 82 ? 23.146 -1.089 -16.248 1.00 81.12 82 ILE A C 1
ATOM 607 O O . ILE A 1 82 ? 23.352 -1.666 -17.315 1.00 81.12 82 ILE A O 1
ATOM 611 N N . VAL A 1 83 ? 23.095 0.242 -16.157 1.00 83.19 83 VAL A N 1
ATOM 612 C CA . VAL A 1 83 ? 23.293 1.141 -17.298 1.00 83.19 83 VAL A CA 1
ATOM 613 C C . VAL A 1 83 ? 24.701 0.964 -17.876 1.00 83.19 83 VAL A C 1
ATOM 615 O O . VAL A 1 83 ? 24.828 0.727 -19.072 1.00 83.19 83 VAL A O 1
ATOM 618 N N . ILE A 1 84 ? 25.755 0.959 -17.053 1.00 82.00 84 ILE A N 1
ATOM 619 C CA . ILE A 1 84 ? 27.141 0.702 -17.495 1.00 82.00 84 ILE A CA 1
ATOM 620 C C . ILE A 1 84 ? 27.286 -0.684 -18.139 1.00 82.00 84 ILE A C 1
ATOM 622 O O . ILE A 1 84 ? 27.989 -0.822 -19.141 1.00 82.00 84 ILE A O 1
ATOM 626 N N . ASN A 1 85 ? 26.623 -1.707 -17.602 1.00 79.12 85 ASN A N 1
ATOM 627 C CA . ASN A 1 85 ? 26.654 -3.061 -18.150 1.00 79.12 85 ASN A CA 1
ATOM 628 C C . ASN A 1 85 ? 26.000 -3.123 -19.543 1.00 79.12 85 ASN A C 1
ATOM 630 O O . ASN A 1 85 ? 26.588 -3.666 -20.477 1.00 79.12 85 ASN A O 1
ATOM 634 N N . LEU A 1 86 ? 24.847 -2.471 -19.714 1.00 74.75 86 LEU A N 1
ATOM 635 C CA . LEU A 1 86 ? 24.152 -2.351 -21.000 1.00 74.75 86 LEU A CA 1
ATOM 636 C C . LEU A 1 86 ? 24.928 -1.493 -22.006 1.00 74.75 86 LEU A C 1
ATO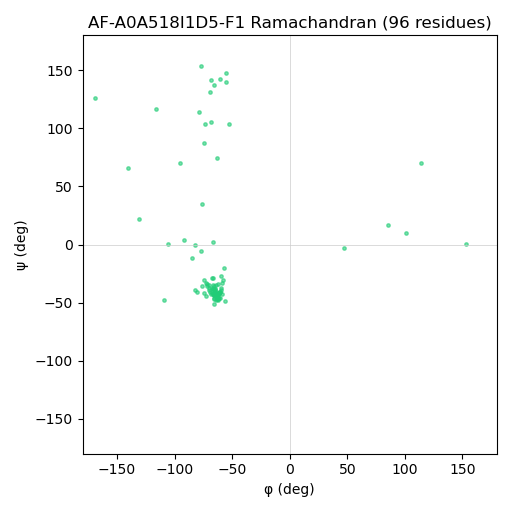M 638 O O . LEU A 1 86 ? 25.034 -1.858 -23.176 1.00 74.75 86 LEU A O 1
ATOM 642 N N . LEU A 1 87 ? 25.528 -0.387 -21.557 1.00 74.88 87 LEU A N 1
ATOM 643 C CA . LEU A 1 87 ? 26.419 0.435 -22.375 1.00 74.88 87 LEU A CA 1
ATOM 644 C C . LEU A 1 87 ? 27.682 -0.329 -22.781 1.00 74.88 87 LEU A C 1
ATOM 646 O O . LEU A 1 87 ? 28.118 -0.159 -23.908 1.00 74.88 87 LEU A O 1
ATOM 650 N N . SER A 1 88 ? 28.228 -1.208 -21.939 1.00 67.06 88 SER A N 1
ATOM 651 C CA . SER A 1 88 ? 29.376 -2.062 -22.299 1.00 67.06 88 SER A CA 1
ATOM 652 C C . SER A 1 88 ? 29.022 -3.108 -23.359 1.00 67.06 88 SER A C 1
ATOM 654 O O . SER A 1 88 ? 29.879 -3.518 -24.137 1.00 67.06 88 SER A O 1
ATOM 656 N N . TRP A 1 89 ? 27.761 -3.538 -23.400 1.00 66.56 89 TRP A N 1
ATOM 657 C CA . TRP A 1 89 ? 27.264 -4.494 -24.387 1.00 66.56 89 TRP A CA 1
ATOM 658 C C . TRP A 1 89 ? 26.909 -3.814 -25.718 1.00 66.56 89 TRP A C 1
ATOM 660 O O . TRP A 1 89 ? 27.191 -4.347 -26.790 1.00 66.56 89 TRP A O 1
ATOM 670 N N . MET A 1 90 ? 26.324 -2.612 -25.651 1.00 66.31 90 MET A N 1
ATOM 671 C CA . MET A 1 90 ? 25.906 -1.828 -26.818 1.00 66.31 90 MET A CA 1
ATOM 672 C C . MET A 1 90 ? 27.071 -1.069 -27.468 1.00 66.31 90 MET A C 1
ATOM 674 O O . MET A 1 90 ? 27.200 -1.049 -28.689 1.00 66.31 90 MET A O 1
ATOM 678 N N . PHE A 1 91 ? 27.952 -0.491 -26.657 1.00 64.69 91 PHE A N 1
ATOM 679 C CA . PHE A 1 91 ? 29.262 -0.006 -27.066 1.00 64.69 91 PHE A CA 1
ATOM 680 C C . PHE A 1 91 ? 30.263 -1.112 -26.753 1.00 64.69 91 PHE A C 1
ATOM 682 O O . PHE A 1 91 ? 31.069 -0.986 -25.837 1.00 64.69 91 PHE A O 1
ATOM 689 N N . ASN A 1 92 ? 30.211 -2.218 -27.499 1.00 60.03 92 ASN A N 1
ATOM 690 C CA . ASN A 1 92 ? 31.366 -3.103 -27.595 1.00 60.03 92 ASN A CA 1
ATOM 691 C C . ASN A 1 92 ? 32.547 -2.212 -28.015 1.00 60.03 92 ASN A C 1
ATOM 693 O O . ASN A 1 92 ? 32.568 -1.741 -29.153 1.00 60.03 92 ASN A O 1
ATOM 697 N N . TRP A 1 93 ? 33.436 -1.875 -27.073 1.00 61.19 93 TRP A N 1
ATOM 698 C CA . TRP A 1 93 ? 34.567 -0.959 -27.237 1.00 61.19 93 TRP A CA 1
ATOM 699 C C . TRP A 1 93 ? 35.557 -1.525 -28.269 1.00 61.19 93 TRP A C 1
ATOM 701 O O . TRP A 1 93 ? 36.656 -1.967 -27.950 1.00 61.19 93 TRP A O 1
ATOM 711 N N . GLY A 1 94 ? 35.188 -1.461 -29.545 1.00 55.12 94 GLY A N 1
ATOM 712 C CA . GLY A 1 94 ? 36.040 -1.687 -30.704 1.00 55.12 94 GLY A CA 1
ATOM 713 C C . GLY A 1 94 ? 36.953 -0.494 -30.992 1.00 55.12 94 GLY A C 1
ATOM 714 O O . GLY A 1 94 ? 37.192 -0.191 -32.153 1.00 55.12 94 GLY A O 1
ATOM 715 N N . PHE A 1 95 ? 37.431 0.213 -29.961 1.00 58.88 95 PHE A N 1
ATOM 716 C CA . PHE A 1 95 ? 38.401 1.306 -30.113 1.00 58.88 95 PHE A CA 1
ATOM 717 C C . PHE A 1 95 ? 39.823 0.914 -29.668 1.00 58.88 95 PHE A C 1
ATOM 719 O O . PHE A 1 95 ? 40.733 1.730 -29.743 1.00 58.88 95 PHE A O 1
ATOM 726 N N . TRP A 1 96 ? 40.059 -0.324 -29.214 1.00 55.50 96 TRP A N 1
ATOM 727 C CA . TRP A 1 96 ? 41.391 -0.702 -28.712 1.00 55.50 96 TRP A CA 1
ATOM 728 C C . TRP A 1 96 ? 41.986 -1.999 -29.265 1.00 55.50 96 TRP A C 1
ATOM 730 O O . TRP A 1 96 ? 42.896 -2.567 -28.672 1.00 55.50 96 TRP A O 1
ATOM 740 N N . ILE A 1 97 ? 41.512 -2.437 -30.432 1.00 56.53 97 ILE A N 1
ATOM 741 C CA . ILE A 1 97 ? 42.185 -3.456 -31.251 1.00 56.53 97 ILE A CA 1
ATOM 742 C C . ILE A 1 97 ? 42.095 -3.100 -32.744 1.00 56.53 97 ILE A C 1
ATOM 744 O O . ILE A 1 97 ? 41.442 -3.797 -33.517 1.00 56.53 97 ILE A O 1
ATOM 748 N N . TYR A 1 98 ? 42.749 -2.002 -33.134 1.00 48.88 98 TYR A N 1
ATOM 749 C CA . TYR A 1 98 ? 43.518 -1.901 -34.382 1.00 48.88 98 TYR A CA 1
ATOM 750 C C . TYR A 1 98 ? 44.555 -0.780 -34.273 1.00 48.88 98 TYR A C 1
ATOM 752 O O . TYR A 1 98 ? 44.173 0.317 -33.810 1.00 48.88 98 TYR A O 1
#

Radius of gyration: 21.76 Å; Cα contacts (8 Å, |Δi|>4): 35; chains: 1; bounding box: 62×28×47 Å

Sequence (98 aa):
MNQELPPGQESDEIQGLAEVVAKSLSEGEDPQSIAQKLVDSGWDPEEAASFVGSIEHHMMHAQHAGGGSEVQGWMLWGGGLIVINLLSWMFNWGFWIY